Protein AF-A0A2W2FYZ7-F1 (afdb_monomer_lite)

Sequence (181 aa):
MPKQVAVLVAANVLNNRIAPRLGPLTSAAATALLVAMARRSGASWEDLGFHRGRRGAVVGGALAAGVVAAYTAGVALPATRRFFRDDRALGLTRARALEEALLQVPVGTVLLEEVGFRGVVYGTIARGHGAATATAVSSALFGLWHILPAIDMAEANPALGRLASGEGIEETIEDGSYTHL

Secondary structure (DSSP, 8-state):
-HHHHHHHHHHHHIIIII-GGGHHHHHHHHHHHHHHHHHHTT--TTTTTTT-HHHHHHHHHHHHHHHHHHHHHHHHSTTTGGGG--HHHHTS-HHHHHHIIIIIIIIIIIHHHIIIIIIIIHHHHHHHHHHHHHHHHHHHHHHHHTHHHHHHHHHT-HHHHHHHHTTTTTTTTGGGS----

Organism: NCBI:txid2666298

Foldseek 3Di:
DVVLLVLLVVLLCCCQPNCVVCLLVSLQVSLVVLVVVQVVVVQDCVLQVNPPVVVCCVVVVVVVVVVVVVVVVLCVDPVNVVVVDDPVVVPDDPVVVCCCVPGCCVRSPVSNLCRSQVGRQLSVCCVPPNNVVSVVVSVVSSVVSCPSVLVVVLVVDVVNVCVVVVVPPPVVPPVPDDDDD

pLDDT: mean 84.97, std 14.69, range [39.94, 98.06]

Radius of gyration: 21.46 Å; chains: 1; bounding box: 59×56×52 Å

InterPro domains:
  IPR003675 CAAX prenyl protease 2/Lysostaphin resistance protein A-like domain [PF02517] (104-149)
  IPR015837 Uncharacterised conserved protein UCP026622, CAAX protease-type [PIRSF026622] (4-167)

Structure (mmCIF, N/CA/C/O backbone):
data_AF-A0A2W2FYZ7-F1
#
_entry.id   AF-A0A2W2FYZ7-F1
#
loop_
_atom_site.group_PDB
_atom_site.id
_atom_site.type_symbol
_atom_site.label_atom_id
_atom_site.label_alt_id
_atom_site.label_comp_id
_atom_site.label_asym_id
_atom_site.label_entity_id
_atom_site.label_seq_id
_atom_site.pdbx_PDB_ins_code
_atom_site.Cartn_x
_atom_site.Cartn_y
_atom_site.Cartn_z
_atom_site.occupancy
_atom_site.B_iso_or_equiv
_atom_site.auth_seq_id
_atom_site.auth_comp_id
_atom_site.auth_asym_id
_atom_site.auth_atom_id
_atom_site.pdbx_PDB_model_num
ATOM 1 N N . MET A 1 1 ? -2.890 1.418 18.610 1.00 79.31 1 MET A N 1
ATOM 2 C CA . MET A 1 1 ? -1.944 2.144 17.745 1.00 79.31 1 MET A CA 1
ATOM 3 C C . MET A 1 1 ? -0.478 1.762 17.920 1.00 79.31 1 MET A C 1
ATOM 5 O O . MET A 1 1 ? 0.047 1.191 16.973 1.00 79.31 1 MET A O 1
ATOM 9 N N . PRO A 1 2 ? 0.201 1.959 19.069 1.00 84.69 2 PRO A N 1
ATOM 10 C CA . PRO A 1 2 ? 1.664 1.786 19.141 1.00 84.69 2 PRO A CA 1
ATOM 11 C C . PRO A 1 2 ? 2.140 0.381 18.738 1.00 84.69 2 PRO A C 1
ATOM 13 O O . PRO A 1 2 ? 3.116 0.230 18.014 1.00 84.69 2 PRO A O 1
ATOM 16 N N . LYS A 1 3 ? 1.378 -0.658 19.105 1.00 89.50 3 LYS A N 1
ATOM 17 C CA . LYS A 1 3 ? 1.673 -2.045 18.715 1.00 89.50 3 LYS A CA 1
ATOM 18 C C . LYS A 1 3 ? 1.557 -2.295 17.201 1.00 89.50 3 LYS A C 1
ATOM 20 O O . LYS A 1 3 ? 2.306 -3.101 16.674 1.00 89.50 3 LYS A O 1
ATOM 25 N N . GLN A 1 4 ? 0.629 -1.631 16.505 1.00 90.62 4 GLN A N 1
ATOM 26 C CA . GLN A 1 4 ? 0.457 -1.785 15.050 1.00 90.62 4 GLN A CA 1
ATOM 27 C C . GLN A 1 4 ? 1.623 -1.129 14.304 1.00 90.62 4 GLN A C 1
ATOM 29 O O . GLN A 1 4 ? 2.185 -1.729 13.395 1.00 90.62 4 GLN A O 1
ATOM 34 N N . VAL A 1 5 ? 2.036 0.062 14.751 1.00 92.12 5 VAL A N 1
ATOM 35 C CA . VAL A 1 5 ? 3.224 0.747 14.223 1.00 92.12 5 VAL A CA 1
ATOM 36 C C . VAL A 1 5 ? 4.476 -0.105 14.432 1.00 92.12 5 VAL A C 1
ATOM 38 O O . VAL A 1 5 ? 5.253 -0.259 13.501 1.00 92.12 5 VAL A O 1
ATOM 41 N N . ALA A 1 6 ? 4.640 -0.737 15.599 1.00 94.12 6 ALA A N 1
ATOM 42 C CA . ALA A 1 6 ? 5.770 -1.634 15.848 1.00 94.12 6 ALA A CA 1
ATOM 43 C C . ALA A 1 6 ? 5.819 -2.827 14.872 1.00 94.12 6 ALA A C 1
ATOM 45 O O . ALA A 1 6 ? 6.894 -3.168 14.384 1.00 94.12 6 ALA A O 1
ATOM 46 N N . VAL A 1 7 ? 4.669 -3.432 14.543 1.00 94.00 7 VAL A N 1
ATOM 47 C CA . VAL A 1 7 ? 4.594 -4.510 13.537 1.00 94.00 7 VAL A CA 1
ATOM 48 C C . VAL A 1 7 ? 4.986 -3.999 12.151 1.00 94.00 7 VAL A C 1
ATOM 50 O O . VAL A 1 7 ? 5.745 -4.671 11.458 1.00 94.00 7 VAL A O 1
ATOM 53 N N . LEU A 1 8 ? 4.518 -2.809 11.760 1.00 93.44 8 LEU A N 1
ATOM 54 C CA . LEU A 1 8 ? 4.910 -2.188 10.494 1.00 93.44 8 LEU A CA 1
ATOM 55 C C . LEU A 1 8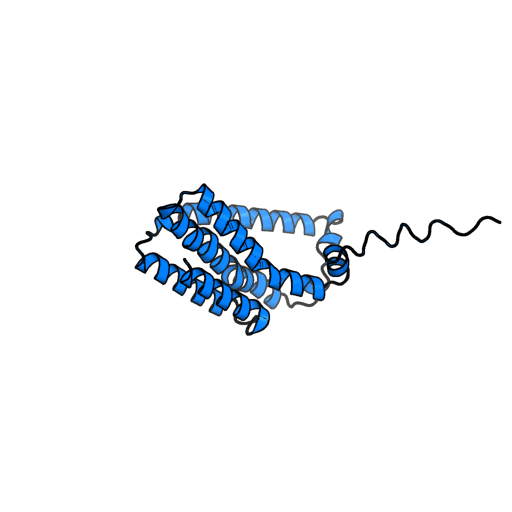 ? 6.419 -1.914 10.463 1.00 93.44 8 LEU A C 1
ATOM 57 O O . LEU A 1 8 ? 7.092 -2.340 9.535 1.00 93.44 8 LEU A O 1
ATOM 61 N N . VAL A 1 9 ? 6.988 -1.300 11.499 1.00 92.38 9 VAL A N 1
ATOM 62 C CA . VAL A 1 9 ? 8.438 -1.047 11.573 1.00 92.38 9 VAL A CA 1
ATOM 63 C C . VAL A 1 9 ? 9.237 -2.349 11.466 1.00 92.38 9 VAL A C 1
ATOM 65 O O . VAL A 1 9 ? 10.182 -2.423 10.684 1.00 92.38 9 VAL A O 1
ATOM 68 N N . ALA A 1 10 ? 8.836 -3.401 12.186 1.00 91.56 10 ALA A N 1
ATOM 69 C CA . ALA A 1 10 ? 9.499 -4.700 12.110 1.00 91.56 10 ALA A CA 1
ATOM 70 C C . ALA A 1 10 ? 9.421 -5.309 10.699 1.00 91.56 10 ALA A C 1
ATOM 72 O O . ALA A 1 10 ? 10.432 -5.784 10.184 1.00 91.56 10 ALA A O 1
ATOM 73 N N . ALA A 1 11 ? 8.250 -5.255 10.056 1.00 90.62 11 ALA A N 1
ATOM 74 C CA . ALA A 1 11 ? 8.076 -5.721 8.683 1.00 90.62 11 ALA A CA 1
ATOM 75 C C . ALA A 1 11 ? 8.922 -4.907 7.690 1.00 90.62 11 ALA A C 1
ATOM 77 O O . ALA A 1 11 ? 9.533 -5.485 6.797 1.00 90.62 11 ALA A O 1
ATOM 78 N N . ASN A 1 12 ? 9.021 -3.587 7.873 1.00 91.62 12 ASN A N 1
ATOM 79 C CA . ASN A 1 12 ? 9.829 -2.710 7.027 1.00 91.62 12 ASN A CA 1
ATOM 80 C C . ASN A 1 12 ? 11.318 -3.077 7.093 1.00 91.62 12 ASN A C 1
ATOM 82 O O . ASN A 1 12 ? 11.957 -3.258 6.058 1.00 91.62 12 ASN A O 1
ATOM 86 N N . VAL A 1 13 ? 11.856 -3.255 8.301 1.00 89.31 13 VAL A N 1
ATOM 87 C CA . VAL A 1 13 ? 13.256 -3.659 8.497 1.00 89.31 13 VAL A CA 1
ATOM 88 C C . VAL A 1 13 ? 13.502 -5.060 7.937 1.00 89.31 13 VAL A C 1
ATOM 90 O O . VAL A 1 13 ? 14.497 -5.288 7.251 1.00 89.31 13 VAL A O 1
ATOM 93 N N . LEU A 1 14 ? 12.583 -5.996 8.183 1.00 87.56 14 LEU A N 1
ATOM 94 C CA . LEU A 1 14 ? 12.700 -7.368 7.697 1.00 87.56 14 LEU A CA 1
ATOM 95 C C . LEU A 1 14 ? 12.710 -7.424 6.164 1.00 87.56 14 LEU A C 1
ATOM 97 O O . LEU A 1 14 ? 13.558 -8.108 5.592 1.00 87.56 14 LEU A O 1
ATOM 101 N N . ASN A 1 15 ? 11.830 -6.664 5.512 1.00 86.38 15 ASN A N 1
ATOM 102 C CA . ASN A 1 15 ? 11.683 -6.660 4.059 1.00 86.38 15 ASN A CA 1
ATOM 103 C C . ASN A 1 15 ? 12.814 -5.917 3.339 1.00 86.38 15 ASN A C 1
ATOM 105 O O . ASN A 1 15 ? 13.177 -6.319 2.241 1.00 86.38 15 ASN A O 1
ATOM 109 N N . ASN A 1 16 ? 13.390 -4.872 3.940 1.00 85.25 16 ASN A N 1
ATOM 110 C CA . ASN A 1 16 ? 14.441 -4.091 3.278 1.00 85.25 16 ASN A CA 1
ATOM 111 C C . ASN A 1 16 ? 15.859 -4.550 3.637 1.00 85.25 16 ASN A C 1
ATOM 113 O O . ASN A 1 16 ? 16.758 -4.452 2.811 1.00 85.25 16 ASN A O 1
ATOM 117 N N . ARG A 1 17 ? 16.095 -5.059 4.854 1.00 84.88 17 ARG A N 1
ATOM 118 C CA . ARG A 1 17 ? 17.466 -5.273 5.357 1.00 84.88 17 ARG A CA 1
ATOM 119 C C . ARG A 1 17 ? 17.822 -6.718 5.684 1.00 84.88 17 ARG A C 1
ATOM 121 O O . ARG A 1 17 ? 18.995 -7.064 5.606 1.00 84.88 17 ARG A O 1
ATOM 128 N N . ILE A 1 18 ? 16.856 -7.560 6.051 1.00 82.81 18 ILE A N 1
ATOM 129 C CA . ILE A 1 18 ? 17.155 -8.896 6.599 1.00 82.81 18 ILE A CA 1
ATOM 130 C C . ILE A 1 18 ? 16.798 -10.012 5.614 1.00 82.81 18 ILE A C 1
ATOM 132 O O . ILE A 1 18 ? 17.626 -10.874 5.331 1.00 82.81 18 ILE A O 1
ATOM 136 N N . ALA A 1 19 ? 15.571 -10.021 5.092 1.00 81.06 19 ALA A N 1
ATOM 137 C CA . ALA A 1 19 ? 15.077 -11.090 4.231 1.00 81.06 19 ALA A CA 1
ATOM 138 C C . ALA A 1 19 ? 14.260 -10.569 3.032 1.00 81.06 19 ALA A C 1
ATOM 140 O O . ALA A 1 19 ? 13.099 -10.958 2.881 1.00 81.06 19 ALA A O 1
ATOM 141 N N . PRO A 1 20 ? 14.849 -9.767 2.119 1.00 75.31 20 PRO A N 1
ATOM 142 C CA . PRO A 1 20 ? 14.111 -9.186 0.991 1.00 75.31 20 PRO A CA 1
ATOM 143 C C . PRO A 1 20 ? 13.431 -10.232 0.102 1.00 75.31 20 PRO A C 1
ATOM 145 O O . PRO A 1 20 ? 12.315 -10.045 -0.370 1.00 75.31 20 PRO A O 1
ATOM 148 N N . ARG A 1 21 ? 14.063 -11.402 -0.064 1.00 77.06 21 ARG A N 1
ATOM 149 C CA . ARG A 1 21 ? 13.506 -12.512 -0.855 1.00 77.06 21 ARG A CA 1
ATOM 150 C C . ARG A 1 21 ? 12.277 -13.172 -0.222 1.00 77.06 21 ARG A C 1
ATOM 152 O O . ARG A 1 21 ? 11.527 -13.831 -0.935 1.00 77.06 21 ARG A O 1
ATOM 159 N N . LEU A 1 22 ? 12.072 -13.007 1.086 1.00 85.50 22 LEU A N 1
ATOM 160 C CA . LEU A 1 22 ? 10.909 -13.529 1.807 1.00 85.50 22 LEU A CA 1
ATOM 161 C C . LEU A 1 22 ? 9.780 -12.499 1.935 1.00 85.50 22 LEU A C 1
ATOM 163 O O . LEU A 1 22 ? 8.788 -12.803 2.597 1.00 85.50 22 LEU A O 1
ATOM 167 N N . GLY A 1 23 ? 9.898 -11.342 1.270 1.00 84.94 23 GLY A N 1
ATOM 168 C CA . GLY A 1 23 ? 8.923 -10.249 1.280 1.00 84.94 23 GLY A CA 1
ATOM 169 C C . GLY A 1 23 ? 7.453 -10.690 1.242 1.00 84.94 23 GLY A C 1
ATOM 170 O O . GLY A 1 23 ? 6.679 -10.232 2.076 1.00 84.94 23 GLY A O 1
ATOM 171 N N . PRO A 1 24 ? 7.030 -11.628 0.372 1.00 91.06 24 PRO A N 1
ATOM 172 C CA . PRO A 1 24 ? 5.639 -12.070 0.315 1.00 91.06 24 PRO A CA 1
ATOM 173 C C . PRO A 1 24 ? 5.185 -12.759 1.602 1.00 91.06 24 PRO A C 1
ATOM 175 O O . PRO A 1 24 ? 4.084 -12.511 2.086 1.00 91.06 24 PRO A O 1
ATOM 178 N N . LEU A 1 25 ? 6.037 -13.603 2.188 1.00 92.94 25 LEU A N 1
ATOM 179 C CA . LEU A 1 25 ? 5.716 -14.341 3.410 1.00 92.94 25 LEU A CA 1
ATOM 180 C C . LEU A 1 25 ? 5.673 -13.412 4.621 1.00 92.94 25 LEU A C 1
ATOM 182 O O . LEU A 1 25 ? 4.738 -13.474 5.419 1.00 92.94 25 LEU A O 1
ATOM 186 N N . THR A 1 26 ? 6.669 -12.542 4.753 1.00 92.00 26 THR A N 1
ATOM 187 C CA . THR A 1 26 ? 6.782 -11.594 5.864 1.00 92.00 26 THR A CA 1
ATOM 188 C C . THR A 1 26 ? 5.670 -10.549 5.807 1.00 92.00 26 THR A C 1
ATOM 190 O O . THR A 1 26 ? 5.042 -10.273 6.831 1.00 92.00 26 THR A O 1
ATOM 193 N N . SER A 1 27 ? 5.334 -10.053 4.614 1.00 93.19 27 SER A N 1
ATOM 194 C CA . SER A 1 27 ? 4.212 -9.137 4.396 1.00 93.19 27 SER A CA 1
ATOM 195 C C . SER A 1 27 ? 2.857 -9.790 4.637 1.00 93.19 27 SER A C 1
ATOM 197 O O . SER A 1 27 ? 2.006 -9.192 5.301 1.00 93.19 27 SER A O 1
ATOM 199 N N . ALA A 1 28 ? 2.648 -11.032 4.189 1.00 95.50 28 ALA A N 1
ATOM 200 C CA . ALA A 1 28 ? 1.424 -11.773 4.487 1.00 95.50 28 ALA A CA 1
ATOM 201 C C . ALA A 1 28 ? 1.264 -12.025 5.996 1.00 95.50 28 ALA A C 1
ATOM 203 O O . ALA A 1 28 ? 0.184 -11.805 6.550 1.00 95.50 28 ALA A O 1
ATOM 204 N N . ALA A 1 29 ? 2.339 -12.420 6.684 1.00 96.00 29 ALA A N 1
ATOM 205 C CA . ALA A 1 29 ? 2.331 -12.640 8.129 1.00 96.00 29 ALA A CA 1
ATOM 206 C C . ALA A 1 29 ? 2.052 -11.345 8.910 1.00 96.00 29 ALA A C 1
ATOM 208 O O . ALA A 1 29 ? 1.195 -11.331 9.798 1.00 96.00 29 ALA A O 1
ATOM 209 N N . ALA A 1 30 ? 2.721 -10.242 8.555 1.00 95.75 30 ALA A N 1
ATOM 210 C CA . ALA A 1 30 ? 2.488 -8.932 9.157 1.00 95.75 30 ALA A CA 1
ATOM 211 C C . ALA A 1 30 ? 1.045 -8.458 8.928 1.00 95.75 30 ALA A C 1
ATOM 213 O O . ALA A 1 30 ? 0.387 -8.004 9.865 1.00 95.75 30 ALA A O 1
ATOM 214 N N . THR A 1 31 ? 0.518 -8.644 7.716 1.00 97.19 31 THR A N 1
ATOM 215 C CA . THR A 1 31 ? -0.876 -8.331 7.374 1.00 97.19 31 THR A CA 1
ATOM 216 C C . THR A 1 31 ? -1.852 -9.117 8.245 1.00 97.19 31 THR A C 1
ATOM 218 O O . THR A 1 31 ? -2.734 -8.529 8.876 1.00 97.19 31 THR A O 1
ATOM 221 N N . ALA A 1 32 ? -1.678 -10.439 8.335 1.00 97.44 32 ALA A N 1
ATOM 222 C CA . ALA A 1 32 ? -2.530 -11.297 9.152 1.00 97.44 32 ALA A CA 1
ATOM 223 C C . ALA A 1 32 ? -2.502 -10.879 10.631 1.00 97.44 32 ALA A C 1
ATOM 225 O O . ALA A 1 32 ? -3.553 -10.795 11.273 1.00 97.44 32 ALA A O 1
ATOM 226 N N . LEU A 1 33 ? -1.319 -10.553 11.159 1.00 97.56 33 LEU A N 1
ATOM 227 C CA . LEU A 1 33 ? -1.152 -10.082 12.531 1.00 97.56 33 LEU A CA 1
ATOM 228 C C . LEU A 1 33 ? -1.855 -8.736 12.770 1.00 97.56 33 LEU A C 1
ATOM 230 O O . LEU A 1 33 ? -2.594 -8.599 13.746 1.00 97.56 33 LEU A O 1
ATOM 234 N N . LEU A 1 34 ? -1.679 -7.762 11.873 1.00 97.44 34 LEU A N 1
ATOM 235 C CA . LEU A 1 34 ? -2.318 -6.445 11.961 1.00 97.44 34 LEU A CA 1
ATOM 236 C C . LEU A 1 34 ? -3.846 -6.552 11.937 1.00 97.44 34 LEU A C 1
ATOM 238 O O . LEU A 1 34 ? -4.519 -5.953 12.782 1.00 97.44 34 LEU A O 1
ATOM 242 N N . VAL A 1 35 ? -4.392 -7.356 11.020 1.00 97.25 35 VAL A N 1
ATOM 243 C CA . VAL A 1 35 ? -5.835 -7.621 10.944 1.00 97.25 35 VAL A CA 1
ATOM 244 C C . VAL A 1 35 ? -6.314 -8.296 12.225 1.00 97.25 35 VAL A C 1
ATOM 246 O O . VAL A 1 35 ? -7.282 -7.834 12.828 1.00 97.25 35 VAL A O 1
ATOM 249 N N . ALA A 1 36 ? -5.623 -9.333 12.708 1.00 97.12 36 ALA A N 1
ATOM 250 C CA . ALA A 1 36 ? -5.993 -10.016 13.945 1.00 97.12 36 ALA A CA 1
ATOM 251 C C . ALA A 1 36 ? -6.015 -9.057 15.149 1.00 97.12 36 ALA A C 1
ATOM 253 O O . ALA A 1 36 ? -6.957 -9.081 15.943 1.00 97.12 36 ALA A O 1
ATOM 254 N N . MET A 1 37 ? -5.024 -8.170 15.271 1.00 96.12 37 MET A N 1
ATOM 255 C CA . MET A 1 37 ? -4.970 -7.150 16.323 1.00 96.12 37 MET A CA 1
ATOM 256 C C . MET A 1 37 ? -6.127 -6.151 16.229 1.00 96.12 37 MET A C 1
ATOM 258 O O . MET A 1 37 ? -6.731 -5.815 17.250 1.00 96.12 37 MET A O 1
ATOM 262 N N . ALA A 1 38 ? -6.462 -5.694 15.021 1.00 95.31 38 ALA A N 1
ATOM 263 C CA . ALA A 1 38 ? -7.572 -4.773 14.801 1.00 95.31 38 ALA A CA 1
ATOM 264 C C . ALA A 1 38 ? -8.921 -5.427 15.137 1.00 95.31 38 ALA A C 1
ATOM 266 O O . ALA A 1 38 ? -9.719 -4.859 15.884 1.00 95.31 38 ALA A O 1
ATOM 267 N N . ARG A 1 39 ? -9.138 -6.663 14.667 1.00 95.75 39 ARG A N 1
ATOM 268 C CA . ARG A 1 39 ? -10.355 -7.445 14.934 1.00 95.75 39 ARG A CA 1
ATOM 269 C C . ARG A 1 39 ? -10.525 -7.734 16.427 1.00 95.75 39 ARG A C 1
ATOM 271 O O . ARG A 1 39 ? -11.619 -7.556 16.952 1.00 95.75 39 ARG A O 1
ATOM 278 N N . ARG A 1 40 ? -9.445 -8.089 17.137 1.00 95.31 40 ARG A N 1
ATOM 279 C CA . ARG A 1 40 ? -9.450 -8.269 18.606 1.00 95.31 40 ARG A CA 1
ATOM 280 C C . ARG A 1 40 ? -9.727 -6.974 19.375 1.00 95.31 40 ARG A C 1
ATOM 282 O O . ARG A 1 40 ? -10.183 -7.033 20.508 1.00 95.31 40 ARG A O 1
ATOM 289 N N . SER A 1 41 ? -9.487 -5.822 18.753 1.00 92.56 41 SER A N 1
ATOM 290 C CA . SER A 1 41 ? -9.786 -4.490 19.299 1.00 92.56 41 SER A CA 1
ATOM 291 C C . SER A 1 41 ? -11.187 -3.985 18.900 1.00 92.56 41 SER A C 1
ATOM 293 O O . SER A 1 41 ? -11.492 -2.799 19.041 1.00 92.56 41 SER A O 1
ATOM 295 N N . GLY A 1 42 ? -12.029 -4.867 18.349 1.00 94.06 42 GLY A N 1
ATOM 296 C CA . GLY A 1 42 ? -13.421 -4.590 17.997 1.00 94.06 42 GLY A CA 1
ATOM 297 C C . GLY A 1 42 ? -13.644 -3.889 16.653 1.00 94.06 42 GLY A C 1
ATOM 298 O O . GLY A 1 42 ? -14.782 -3.545 16.360 1.00 94.06 42 GLY A O 1
ATOM 299 N N . ALA A 1 43 ? -12.612 -3.671 15.827 1.00 95.06 43 ALA A N 1
ATOM 300 C CA . ALA A 1 43 ? -12.801 -3.104 14.486 1.00 95.06 43 ALA A CA 1
ATOM 301 C C . ALA A 1 43 ? -13.523 -4.114 13.589 1.00 95.06 43 ALA A C 1
ATOM 303 O O . ALA A 1 43 ? -13.077 -5.255 13.504 1.00 95.06 43 ALA A O 1
ATOM 304 N N . SER A 1 44 ? -14.612 -3.723 12.933 1.00 94.94 44 SER A N 1
ATOM 305 C CA . SER A 1 44 ? -15.367 -4.532 11.969 1.00 94.94 44 SER A CA 1
ATOM 306 C C . SER A 1 44 ? -14.628 -4.682 10.632 1.00 94.94 44 SER A C 1
ATOM 308 O O . SER A 1 44 ? -13.627 -4.019 10.374 1.00 94.94 44 SER A O 1
ATOM 310 N N . TRP A 1 45 ? -15.116 -5.558 9.750 1.00 94.88 45 TRP A N 1
ATOM 311 C CA . TRP A 1 45 ? -14.600 -5.633 8.377 1.00 94.88 45 TRP A CA 1
ATOM 312 C C . TRP A 1 45 ? -14.883 -4.357 7.575 1.00 94.88 45 TRP A C 1
ATOM 314 O O . TRP A 1 45 ? -14.118 -4.031 6.672 1.00 94.88 45 TRP A O 1
ATOM 324 N N . GLU A 1 46 ? -15.942 -3.622 7.922 1.00 93.38 46 GLU A N 1
ATOM 325 C CA . GLU A 1 46 ? -16.268 -2.340 7.295 1.00 93.38 46 GLU A CA 1
ATOM 326 C C . GLU A 1 46 ? -15.272 -1.256 7.697 1.00 93.38 46 GLU A C 1
ATOM 328 O O . GLU A 1 46 ? -14.769 -0.551 6.826 1.00 93.38 46 GLU A O 1
ATOM 333 N N . ASP A 1 47 ? -14.895 -1.207 8.980 1.00 93.62 47 ASP A N 1
ATOM 334 C CA . ASP A 1 47 ? -13.874 -0.282 9.491 1.00 93.62 47 ASP A CA 1
ATOM 335 C C . ASP A 1 47 ? -12.514 -0.483 8.809 1.00 93.62 47 ASP A C 1
ATOM 337 O O . ASP A 1 47 ? -11.737 0.456 8.671 1.00 93.62 47 ASP A O 1
ATOM 341 N N . LEU A 1 48 ? -12.223 -1.717 8.387 1.00 94.19 48 LEU A N 1
ATOM 342 C CA . LEU A 1 48 ? -10.997 -2.085 7.679 1.00 94.19 48 LEU A CA 1
ATOM 343 C C . LEU A 1 48 ? -11.101 -1.924 6.151 1.00 94.19 48 LEU A C 1
ATOM 345 O O . LEU A 1 48 ? -10.136 -2.214 5.449 1.00 94.19 48 LEU A O 1
ATOM 349 N N . GLY A 1 49 ? -12.256 -1.502 5.622 1.00 91.62 49 GLY A N 1
ATOM 350 C CA . GLY A 1 49 ? -12.470 -1.278 4.188 1.00 91.62 49 GLY A CA 1
ATOM 351 C C . GLY A 1 49 ? -12.892 -2.513 3.378 1.00 91.62 49 GLY A C 1
ATOM 352 O O . GLY A 1 49 ? -13.072 -2.422 2.164 1.00 91.62 49 GLY A O 1
ATOM 353 N N . PHE A 1 50 ? -13.145 -3.664 4.009 1.00 90.25 50 PHE A N 1
ATOM 354 C CA . PHE A 1 50 ? -13.442 -4.937 3.328 1.00 90.25 50 PHE A CA 1
ATOM 355 C C . PHE A 1 50 ? -14.925 -5.158 2.972 1.00 90.25 50 PHE A C 1
ATOM 357 O O . PHE A 1 50 ? -15.372 -6.284 2.770 1.00 90.25 50 PHE A O 1
ATOM 364 N N . HIS A 1 51 ? -15.712 -4.091 2.853 1.00 90.56 51 HIS A N 1
ATOM 365 C CA . HIS A 1 51 ? -17.168 -4.179 2.682 1.00 90.56 51 HIS A CA 1
ATOM 366 C C . HIS A 1 51 ? -17.645 -4.246 1.216 1.00 90.56 51 HIS A C 1
ATOM 368 O O . HIS A 1 51 ? -18.797 -4.577 0.940 1.00 90.56 51 HIS A O 1
ATOM 374 N N . ARG A 1 52 ? -16.773 -3.940 0.242 1.00 88.31 52 ARG A N 1
ATOM 375 C CA . ARG A 1 52 ? -17.114 -3.893 -1.197 1.00 88.31 52 ARG A CA 1
ATOM 376 C C . ARG A 1 52 ? -16.191 -4.743 -2.074 1.00 88.31 52 ARG A C 1
ATOM 378 O O . ARG A 1 52 ? -15.859 -4.336 -3.185 1.00 88.31 52 ARG A O 1
ATOM 385 N N . GLY A 1 53 ? -15.829 -5.944 -1.617 1.00 87.00 53 GLY A N 1
ATOM 386 C CA . GLY A 1 53 ? -14.864 -6.825 -2.294 1.00 87.00 53 GLY A CA 1
ATOM 387 C C . GLY A 1 53 ? -15.114 -7.019 -3.797 1.00 87.00 53 GLY A C 1
ATOM 388 O O . GLY A 1 53 ? -14.223 -6.766 -4.599 1.00 87.00 53 GLY A O 1
ATOM 389 N N . ARG A 1 54 ? -16.347 -7.357 -4.212 1.00 91.38 54 ARG A N 1
ATOM 390 C CA . ARG A 1 54 ? -16.682 -7.540 -5.642 1.00 91.38 54 ARG A CA 1
ATOM 391 C C . ARG A 1 54 ? -16.479 -6.270 -6.469 1.00 91.38 54 ARG A C 1
ATOM 393 O O . ARG A 1 54 ? -15.918 -6.329 -7.556 1.00 91.38 54 ARG A O 1
ATOM 400 N N . ARG A 1 55 ? -16.946 -5.119 -5.975 1.00 93.50 55 ARG A N 1
ATOM 401 C CA . ARG A 1 55 ? -16.777 -3.839 -6.682 1.00 93.50 55 ARG A CA 1
ATOM 402 C C . ARG A 1 55 ? -15.300 -3.452 -6.742 1.00 93.50 55 ARG A C 1
ATOM 404 O O . ARG A 1 55 ? -14.853 -3.014 -7.793 1.00 93.50 55 ARG A O 1
ATOM 411 N N . GLY A 1 56 ? -14.565 -3.657 -5.649 1.00 89.81 56 GLY A N 1
ATOM 412 C CA . GLY A 1 56 ? -13.118 -3.464 -5.594 1.00 89.81 56 GLY A CA 1
ATOM 413 C C . GLY A 1 56 ? -12.390 -4.324 -6.625 1.00 89.81 56 GLY A C 1
ATOM 414 O O . GLY A 1 56 ? -11.604 -3.793 -7.395 1.00 89.81 56 GLY A O 1
ATOM 415 N N . ALA A 1 57 ? -12.726 -5.613 -6.723 1.00 90.50 57 ALA A N 1
ATOM 416 C CA 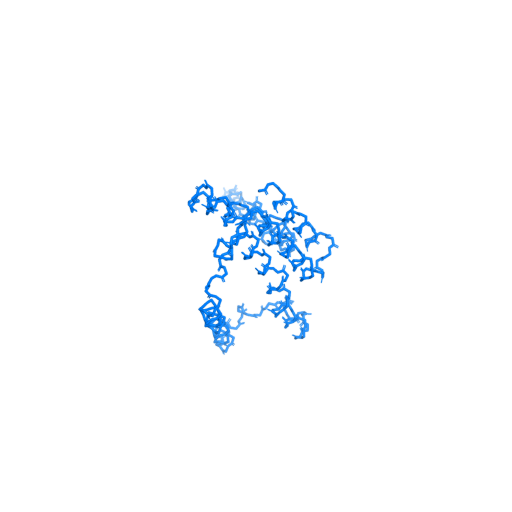. ALA A 1 57 ? -12.140 -6.523 -7.706 1.00 90.50 57 ALA A CA 1
ATOM 417 C C . ALA A 1 57 ? -12.444 -6.105 -9.154 1.00 90.50 57 ALA A C 1
ATOM 419 O O . ALA A 1 57 ? -11.556 -6.139 -9.998 1.00 90.50 57 ALA A O 1
ATOM 420 N N . VAL A 1 58 ? -13.674 -5.663 -9.445 1.00 96.12 58 VAL A N 1
ATOM 421 C CA . VAL A 1 58 ? -14.049 -5.179 -10.786 1.00 96.12 58 VAL A CA 1
ATOM 422 C C . VAL A 1 58 ? -13.291 -3.903 -11.148 1.00 96.12 58 VAL A C 1
ATOM 424 O O . VAL A 1 58 ? -12.705 -3.828 -12.223 1.00 96.12 58 VAL A O 1
ATOM 427 N N . VAL A 1 59 ? -13.281 -2.905 -10.260 1.00 95.62 59 VAL A N 1
ATOM 428 C CA . VAL A 1 59 ? -12.591 -1.630 -10.513 1.00 95.62 59 VAL A CA 1
ATOM 429 C C . VAL A 1 59 ? -11.081 -1.846 -10.597 1.00 95.62 59 VAL A C 1
ATOM 431 O O . VAL A 1 59 ? -10.454 -1.378 -11.540 1.00 95.62 59 VAL A O 1
ATOM 434 N N . GLY A 1 60 ? -10.505 -2.600 -9.660 1.00 90.50 60 GLY A N 1
ATOM 435 C CA . GLY A 1 60 ? -9.084 -2.936 -9.651 1.00 90.50 60 GLY A CA 1
ATOM 436 C C . GLY A 1 60 ? -8.670 -3.720 -10.894 1.00 90.50 60 GLY A C 1
ATOM 4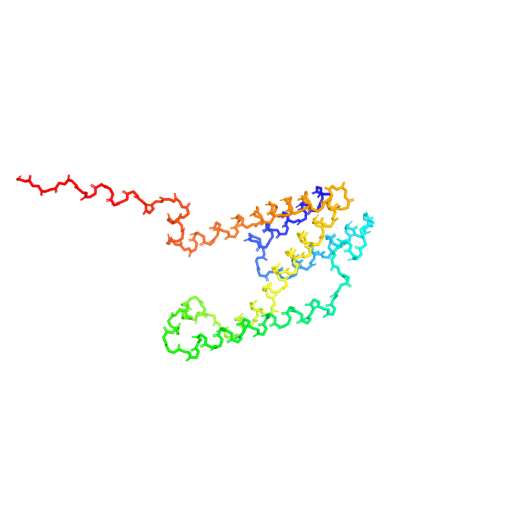37 O O . GLY A 1 60 ? -7.678 -3.374 -11.525 1.00 90.50 60 GLY A O 1
ATOM 438 N N . GLY A 1 61 ? -9.466 -4.711 -11.306 1.00 92.75 61 GLY A N 1
ATOM 439 C CA . GLY A 1 61 ? -9.235 -5.466 -12.536 1.00 92.75 61 GLY A CA 1
ATOM 440 C C . GLY A 1 61 ? -9.311 -4.594 -13.790 1.00 92.75 61 GLY A C 1
ATOM 441 O O . GLY A 1 61 ? -8.451 -4.703 -14.659 1.00 92.75 61 GLY A O 1
ATOM 442 N N . ALA A 1 62 ? -10.285 -3.683 -13.869 1.00 96.75 62 ALA A N 1
ATOM 443 C CA . ALA A 1 62 ? -10.400 -2.740 -14.981 1.00 96.75 62 ALA A CA 1
ATOM 444 C C . ALA A 1 62 ? -9.207 -1.770 -15.047 1.00 96.75 62 ALA A C 1
ATOM 446 O O . ALA A 1 62 ? -8.665 -1.540 -16.126 1.00 96.75 62 ALA A O 1
ATOM 447 N N . LEU A 1 63 ? -8.762 -1.241 -13.902 1.00 95.25 63 LEU A N 1
ATOM 448 C CA . LEU A 1 63 ? -7.580 -0.379 -13.821 1.00 95.25 63 LEU A CA 1
ATOM 449 C C . LEU A 1 63 ? -6.308 -1.136 -14.216 1.00 95.25 63 LEU A C 1
ATOM 451 O O . LEU A 1 63 ? -5.536 -0.640 -15.033 1.00 95.25 63 LEU A O 1
ATOM 455 N N . ALA A 1 64 ? -6.117 -2.354 -13.702 1.00 90.12 64 ALA A N 1
ATOM 456 C CA . ALA A 1 64 ? -4.984 -3.202 -14.061 1.00 90.12 64 ALA A CA 1
ATOM 457 C C . ALA A 1 64 ? -4.967 -3.515 -15.567 1.00 90.12 64 ALA A C 1
ATOM 459 O O . ALA A 1 64 ? -3.931 -3.370 -16.214 1.00 90.12 64 ALA A O 1
ATOM 460 N N . ALA A 1 65 ? -6.118 -3.867 -16.150 1.00 94.31 65 ALA A N 1
ATOM 461 C CA . ALA A 1 65 ? -6.248 -4.086 -17.588 1.00 94.31 65 ALA A CA 1
ATOM 462 C C . ALA A 1 65 ? -5.928 -2.817 -18.396 1.00 94.31 65 ALA A C 1
ATOM 464 O O . ALA A 1 65 ? -5.228 -2.894 -19.404 1.00 94.31 65 ALA A O 1
ATOM 465 N N . GLY A 1 66 ? -6.384 -1.648 -17.934 1.00 97.00 66 GLY A N 1
ATOM 466 C CA . GLY A 1 66 ? -6.057 -0.357 -18.540 1.00 97.00 66 GLY A CA 1
ATOM 467 C C . GLY A 1 66 ? -4.555 -0.063 -18.532 1.00 97.00 66 GLY A C 1
ATOM 468 O O . GLY A 1 66 ? -4.005 0.337 -19.557 1.00 97.00 66 GLY A O 1
ATOM 469 N N . VAL A 1 67 ? -3.872 -0.332 -17.415 1.00 92.00 67 VAL A N 1
ATOM 470 C CA . VAL A 1 67 ? -2.409 -0.210 -17.312 1.00 92.00 67 VAL A CA 1
ATOM 471 C C . VAL A 1 67 ? -1.723 -1.155 -18.299 1.00 92.00 67 VAL A C 1
ATOM 473 O O . VAL A 1 67 ? -0.906 -0.705 -19.099 1.00 92.00 67 VAL A O 1
ATOM 476 N N . VAL A 1 68 ? -2.090 -2.440 -18.321 1.00 91.00 68 VAL A N 1
ATOM 477 C CA . VAL A 1 68 ? -1.521 -3.417 -19.268 1.00 91.00 68 VAL A CA 1
ATOM 478 C C . VAL A 1 68 ? -1.725 -2.973 -20.718 1.00 91.00 68 VAL A C 1
ATOM 480 O O . VAL A 1 68 ? -0.789 -3.043 -21.517 1.00 91.00 68 VAL A O 1
ATOM 483 N N . ALA A 1 69 ? -2.911 -2.469 -21.064 1.00 93.62 69 ALA A N 1
ATOM 484 C CA . ALA A 1 69 ? -3.206 -1.963 -22.400 1.00 93.62 69 ALA A CA 1
ATOM 485 C C . ALA A 1 69 ? -2.337 -0.747 -22.760 1.00 93.62 69 ALA A C 1
ATOM 487 O O . ALA A 1 69 ? -1.760 -0.712 -23.847 1.00 93.62 69 ALA A O 1
ATOM 488 N N . ALA A 1 70 ? -2.183 0.210 -21.840 1.00 92.56 70 ALA A N 1
ATOM 489 C CA . ALA A 1 70 ? -1.344 1.390 -22.039 1.00 92.56 70 ALA A CA 1
ATOM 490 C C . ALA A 1 70 ? 0.134 1.019 -22.252 1.00 92.56 70 ALA A C 1
ATOM 492 O O . ALA A 1 70 ? 0.754 1.491 -23.206 1.00 92.56 70 ALA A O 1
ATOM 493 N N . TYR A 1 71 ? 0.683 0.120 -21.426 1.00 87.75 71 TYR A N 1
ATOM 494 C CA . TYR A 1 71 ? 2.050 -0.387 -21.597 1.00 87.75 71 TYR A CA 1
ATOM 495 C C . TYR A 1 71 ? 2.213 -1.148 -22.917 1.00 87.75 71 TYR A C 1
ATOM 497 O O . TYR A 1 71 ? 3.180 -0.927 -23.643 1.00 87.75 71 TYR A O 1
ATOM 505 N N . THR A 1 72 ? 1.246 -1.997 -23.276 1.00 89.12 72 THR A N 1
ATOM 506 C CA . THR A 1 72 ? 1.267 -2.746 -24.543 1.00 89.12 72 THR A CA 1
ATOM 507 C C . THR A 1 72 ? 1.268 -1.801 -25.743 1.00 89.12 72 THR A C 1
ATOM 509 O O . THR A 1 72 ? 2.071 -1.975 -26.661 1.00 89.12 72 THR A O 1
ATOM 512 N N . ALA A 1 73 ? 0.429 -0.762 -25.724 1.00 91.44 73 ALA A N 1
ATOM 513 C CA . ALA A 1 73 ? 0.405 0.264 -26.761 1.00 91.44 73 ALA A CA 1
ATOM 514 C C . ALA A 1 73 ? 1.738 1.030 -26.833 1.00 91.44 73 ALA A C 1
ATOM 516 O O . ALA A 1 73 ? 2.300 1.188 -27.917 1.00 91.44 73 ALA A O 1
ATOM 517 N N . GLY A 1 74 ? 2.290 1.437 -25.686 1.00 89.56 74 GLY A N 1
ATOM 518 C CA . GLY A 1 74 ? 3.581 2.125 -25.609 1.00 89.56 74 GLY A CA 1
ATOM 519 C C . GLY A 1 74 ? 4.754 1.293 -26.142 1.00 89.56 74 GLY A C 1
ATOM 520 O O . GLY A 1 74 ? 5.639 1.830 -26.811 1.00 89.56 74 GLY A O 1
ATOM 521 N N . VAL A 1 75 ? 4.753 -0.022 -25.915 1.00 87.50 75 VAL A N 1
ATOM 522 C CA . VAL A 1 75 ? 5.760 -0.943 -26.471 1.00 87.50 75 VAL A CA 1
ATOM 523 C C . VAL A 1 75 ? 5.523 -1.200 -27.963 1.00 87.50 75 VAL A C 1
ATOM 525 O O . VAL A 1 75 ? 6.477 -1.322 -28.738 1.00 87.50 75 VAL A O 1
ATOM 528 N N . ALA A 1 76 ? 4.269 -1.261 -28.411 1.00 89.31 76 ALA A N 1
ATOM 529 C CA . ALA A 1 76 ? 3.948 -1.459 -29.821 1.00 89.31 76 ALA A CA 1
ATOM 530 C C . ALA A 1 76 ? 4.410 -0.272 -30.686 1.00 89.31 76 ALA A C 1
ATOM 532 O O . ALA A 1 76 ? 4.940 -0.493 -31.779 1.00 89.31 76 ALA A O 1
ATOM 533 N N . LEU A 1 77 ? 4.290 0.958 -30.174 1.00 91.81 77 LEU A N 1
ATOM 534 C CA . LEU A 1 77 ? 4.634 2.206 -30.860 1.00 91.81 77 LEU A CA 1
ATOM 535 C C . LEU A 1 77 ? 6.161 2.442 -30.948 1.00 91.81 77 LEU A C 1
ATOM 537 O O . LEU A 1 77 ? 6.818 2.650 -29.925 1.00 91.81 77 LEU A O 1
ATOM 541 N N . PRO A 1 78 ? 6.763 2.495 -32.157 1.00 88.25 78 PRO A N 1
ATOM 542 C CA . PRO A 1 78 ? 8.213 2.660 -32.317 1.00 88.25 78 PRO A CA 1
ATOM 543 C C . PRO A 1 78 ? 8.788 3.921 -31.661 1.00 88.25 78 PRO A C 1
ATOM 545 O O . PRO A 1 78 ? 9.887 3.873 -31.111 1.00 88.25 78 PRO A O 1
ATOM 548 N N . ALA A 1 79 ? 8.034 5.026 -31.674 1.00 89.62 79 ALA A N 1
ATOM 549 C CA . ALA A 1 79 ? 8.448 6.308 -31.102 1.00 89.62 79 ALA A CA 1
ATOM 550 C C . ALA A 1 79 ? 8.667 6.252 -29.579 1.00 89.62 79 ALA A C 1
ATOM 552 O O . ALA A 1 79 ? 9.480 7.007 -29.045 1.00 89.62 79 ALA A O 1
ATOM 553 N N . THR A 1 80 ? 7.973 5.347 -28.883 1.00 84.88 80 THR A N 1
ATOM 554 C CA . THR A 1 80 ? 8.002 5.236 -27.419 1.00 84.88 80 THR A CA 1
ATOM 555 C C . THR A 1 80 ? 8.782 4.027 -26.911 1.00 84.88 80 THR A C 1
ATOM 557 O O . THR A 1 80 ? 9.167 4.013 -25.747 1.00 84.88 80 THR A O 1
ATOM 560 N N . ARG A 1 81 ? 9.114 3.048 -27.768 1.00 82.12 81 ARG A N 1
ATOM 561 C CA . ARG A 1 81 ? 9.868 1.828 -27.397 1.00 82.12 81 ARG A CA 1
ATOM 562 C C . ARG A 1 81 ? 11.138 2.082 -26.593 1.00 82.12 81 ARG A C 1
ATOM 564 O O . ARG A 1 81 ? 11.456 1.291 -25.713 1.00 82.12 81 ARG A O 1
ATOM 571 N N . ARG A 1 82 ? 11.865 3.164 -26.890 1.00 81.31 82 ARG A N 1
ATOM 572 C CA . ARG A 1 82 ? 13.103 3.518 -26.175 1.00 81.31 82 ARG A CA 1
ATOM 573 C C . ARG A 1 82 ? 12.885 3.756 -24.678 1.00 81.31 82 ARG A C 1
ATOM 575 O O . ARG A 1 82 ? 13.787 3.480 -23.909 1.00 81.31 82 ARG A O 1
ATOM 582 N N . PHE A 1 83 ? 11.696 4.206 -24.275 1.00 78.94 83 PHE A N 1
ATOM 583 C CA . PHE A 1 83 ? 11.360 4.459 -22.871 1.00 78.94 83 PHE A CA 1
ATOM 584 C C . PHE A 1 83 ? 11.017 3.180 -22.094 1.00 78.94 83 PHE A C 1
ATOM 586 O O . PHE A 1 83 ? 10.984 3.208 -20.872 1.00 78.94 83 PHE A O 1
ATOM 593 N N . PHE A 1 84 ? 10.772 2.063 -22.789 1.00 76.56 84 PHE A N 1
ATOM 594 C CA . PHE A 1 84 ? 10.465 0.760 -22.184 1.00 76.56 84 PHE A CA 1
ATOM 595 C C . PHE A 1 84 ? 11.652 -0.212 -22.222 1.00 76.56 84 PHE A C 1
ATOM 597 O O . PHE A 1 84 ? 11.525 -1.363 -21.806 1.00 76.56 84 PHE A O 1
ATOM 604 N N . ARG A 1 85 ? 12.800 0.221 -22.755 1.00 68.75 85 ARG A N 1
ATOM 605 C CA . ARG A 1 85 ? 14.050 -0.538 -22.703 1.00 68.75 85 ARG A CA 1
ATOM 606 C C . ARG A 1 85 ? 14.788 -0.144 -21.432 1.00 68.75 85 ARG A C 1
ATOM 608 O O . ARG A 1 85 ? 15.459 0.879 -21.409 1.00 68.75 85 ARG A O 1
ATOM 615 N N . ASP A 1 86 ? 14.613 -0.946 -20.393 1.00 65.38 86 ASP A N 1
ATOM 616 C CA . ASP A 1 86 ? 15.363 -0.826 -19.146 1.00 65.38 86 ASP A CA 1
ATOM 617 C C . ASP A 1 86 ? 16.413 -1.941 -19.086 1.00 65.38 86 ASP A C 1
ATOM 619 O O . ASP A 1 86 ? 16.070 -3.125 -19.036 1.00 65.38 86 ASP A O 1
ATOM 623 N N . ASP A 1 87 ? 17.693 -1.567 -19.086 1.00 59.59 87 ASP A N 1
ATOM 624 C CA . ASP A 1 87 ? 18.815 -2.505 -19.023 1.00 59.59 87 ASP A CA 1
ATOM 625 C C . ASP A 1 87 ? 18.792 -3.372 -17.746 1.00 59.59 87 ASP A C 1
ATOM 627 O O . ASP A 1 87 ? 19.261 -4.512 -17.774 1.00 59.59 87 ASP A O 1
ATOM 631 N N . ARG A 1 88 ? 18.161 -2.915 -16.646 1.00 58.59 88 ARG A N 1
ATOM 632 C CA . ARG A 1 88 ? 17.938 -3.745 -15.441 1.00 58.59 88 ARG A CA 1
ATOM 633 C C . ARG A 1 88 ? 16.890 -4.827 -15.665 1.00 58.59 88 ARG A C 1
ATOM 635 O O . ARG A 1 88 ? 17.061 -5.949 -15.194 1.00 58.59 88 ARG A O 1
ATOM 642 N N . ALA A 1 89 ? 15.818 -4.510 -16.389 1.00 57.72 89 ALA A N 1
ATOM 643 C CA . ALA A 1 89 ? 14.776 -5.475 -16.734 1.00 57.72 89 ALA A CA 1
ATOM 644 C C . ALA A 1 89 ? 15.268 -6.488 -17.780 1.00 57.72 89 ALA A C 1
ATOM 646 O O . ALA A 1 89 ? 14.869 -7.651 -17.745 1.00 57.72 89 ALA A O 1
ATOM 647 N N . LEU A 1 90 ? 16.175 -6.072 -18.671 1.00 55.03 90 LEU A N 1
ATOM 648 C CA . LEU A 1 90 ? 16.817 -6.944 -19.659 1.00 55.03 90 LEU A CA 1
ATOM 649 C C . LEU A 1 90 ? 17.745 -7.997 -19.024 1.00 55.03 90 LEU A C 1
ATOM 651 O O . LEU A 1 90 ? 17.970 -9.043 -19.631 1.00 55.03 90 LEU A O 1
ATOM 655 N N . GLY A 1 91 ? 18.237 -7.758 -17.803 1.00 60.84 91 GLY A N 1
ATOM 656 C CA . GLY A 1 91 ? 19.011 -8.729 -17.022 1.00 60.84 91 GLY A CA 1
ATOM 657 C C . GLY A 1 91 ? 18.173 -9.800 -16.306 1.00 60.84 91 GLY A C 1
ATOM 658 O O . GLY A 1 91 ? 18.729 -10.789 -15.827 1.00 60.84 91 GLY A O 1
ATOM 659 N N . LEU A 1 92 ? 16.845 -9.640 -16.226 1.00 67.94 92 LEU A N 1
ATOM 660 C CA . LEU A 1 92 ? 15.951 -10.601 -15.578 1.00 67.94 92 LEU A CA 1
ATOM 661 C C . LEU A 1 92 ? 15.414 -11.627 -16.579 1.00 67.94 92 LEU A C 1
ATOM 663 O O . LEU A 1 92 ? 15.014 -11.310 -17.699 1.00 67.94 92 LEU A O 1
ATOM 667 N N . THR A 1 93 ? 15.320 -12.886 -16.151 1.00 81.88 93 THR A N 1
ATOM 668 C CA . THR A 1 93 ? 14.588 -13.889 -16.931 1.00 81.88 93 THR A CA 1
ATOM 669 C C . THR A 1 93 ? 13.097 -13.538 -16.960 1.00 81.88 93 THR A C 1
ATOM 671 O O . THR A 1 93 ? 12.555 -12.988 -15.999 1.00 81.88 93 THR A O 1
ATOM 674 N N . ARG A 1 94 ? 12.387 -13.911 -18.037 1.00 81.75 94 ARG A N 1
ATOM 675 C CA . ARG A 1 94 ? 10.925 -13.703 -18.144 1.00 81.75 94 ARG A CA 1
ATOM 676 C C . ARG A 1 94 ? 10.165 -14.279 -16.945 1.00 81.75 94 ARG A C 1
ATOM 678 O O . ARG A 1 94 ? 9.208 -13.673 -16.478 1.00 81.75 94 ARG A O 1
ATOM 685 N N . ALA A 1 95 ? 10.610 -15.432 -16.445 1.00 84.69 95 ALA A N 1
ATOM 686 C CA . ALA A 1 95 ? 10.036 -16.072 -15.268 1.00 84.69 95 ALA A CA 1
ATOM 687 C C . ALA A 1 95 ? 10.209 -15.211 -14.010 1.00 84.69 95 ALA A C 1
ATOM 689 O O . ALA A 1 95 ? 9.244 -15.024 -13.275 1.00 84.69 95 ALA A O 1
ATOM 690 N N . ARG A 1 96 ? 11.397 -14.626 -13.797 1.00 84.31 96 ARG A N 1
ATOM 691 C CA . ARG A 1 96 ? 11.632 -13.730 -12.661 1.00 84.31 96 ARG A CA 1
ATOM 692 C C . ARG A 1 96 ? 10.820 -12.443 -12.777 1.00 84.31 96 ARG A C 1
ATOM 694 O O . ARG A 1 96 ? 10.235 -12.024 -11.792 1.00 84.31 96 ARG A O 1
ATOM 701 N N . ALA A 1 97 ? 10.717 -11.855 -13.968 1.00 84.31 97 ALA A N 1
ATOM 702 C CA . ALA A 1 97 ? 9.880 -10.673 -14.183 1.00 84.31 97 ALA A CA 1
ATOM 703 C C . ALA A 1 97 ? 8.392 -10.945 -13.878 1.00 84.31 97 ALA A C 1
ATOM 705 O O . ALA A 1 97 ? 7.725 -10.118 -13.260 1.00 84.31 97 ALA A O 1
ATOM 706 N N . LEU A 1 98 ? 7.878 -12.120 -14.263 1.00 87.44 98 LEU A N 1
ATOM 707 C CA . LEU A 1 98 ? 6.517 -12.542 -13.919 1.00 87.44 98 LEU A CA 1
ATOM 708 C C . LEU A 1 98 ? 6.350 -12.801 -12.419 1.00 87.44 98 LEU A C 1
ATOM 710 O O . LEU A 1 98 ? 5.333 -12.411 -11.857 1.00 87.44 98 LEU A O 1
ATOM 714 N N . GLU A 1 99 ? 7.329 -13.427 -11.764 1.00 87.94 99 GLU A N 1
ATOM 715 C CA . GLU A 1 99 ? 7.320 -13.614 -10.308 1.00 87.94 99 GLU A CA 1
ATOM 716 C C . GLU A 1 99 ? 7.270 -12.265 -9.577 1.00 87.94 99 GLU A C 1
ATOM 718 O O . GLU A 1 99 ? 6.463 -12.085 -8.665 1.00 87.94 99 GLU A O 1
ATOM 723 N N . GLU A 1 100 ? 8.083 -11.297 -10.006 1.00 87.25 100 GLU A N 1
ATOM 724 C CA . GLU A 1 100 ? 8.077 -9.953 -9.431 1.00 87.25 100 GLU A CA 1
ATOM 725 C C . GLU A 1 100 ? 6.699 -9.295 -9.589 1.00 87.25 100 GLU A C 1
ATOM 727 O O . GLU A 1 100 ? 6.082 -8.866 -8.613 1.00 87.25 100 GLU A O 1
ATOM 732 N N . ALA A 1 101 ? 6.170 -9.285 -10.815 1.00 86.75 101 ALA A N 1
ATOM 733 C CA . ALA A 1 101 ? 4.919 -8.608 -11.141 1.00 86.75 101 ALA A CA 1
ATOM 734 C C . ALA A 1 101 ? 3.673 -9.263 -10.521 1.00 86.75 101 ALA A C 1
ATOM 736 O O . ALA A 1 101 ? 2.716 -8.564 -10.190 1.00 86.75 101 ALA A O 1
ATOM 737 N N . LEU A 1 102 ? 3.654 -10.594 -10.392 1.00 89.12 102 LEU A N 1
ATOM 738 C CA . LEU A 1 102 ? 2.463 -11.345 -9.977 1.00 89.12 102 LEU A CA 1
ATOM 739 C C . LEU A 1 102 ? 2.488 -11.781 -8.513 1.00 89.12 102 LEU A C 1
ATOM 741 O O . LEU A 1 102 ? 1.425 -12.045 -7.953 1.00 89.12 102 LEU A O 1
ATOM 745 N N . LEU A 1 103 ? 3.664 -11.861 -7.887 1.00 89.38 103 LEU A N 1
ATOM 746 C CA . LEU A 1 103 ? 3.798 -12.331 -6.510 1.00 89.38 103 LEU A CA 1
ATOM 747 C C . LEU A 1 103 ? 4.489 -11.310 -5.609 1.00 89.38 103 LEU A C 1
ATOM 749 O O . LEU A 1 103 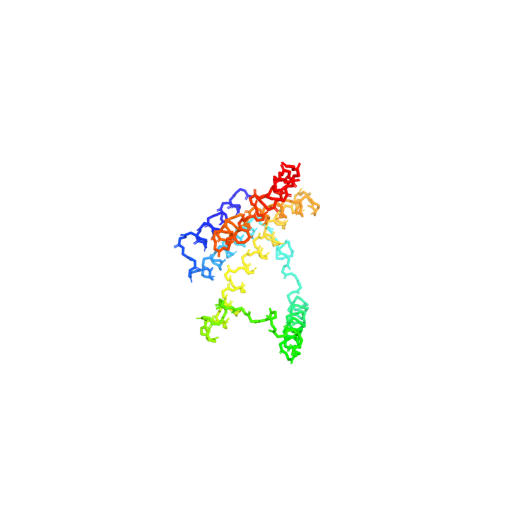? 3.905 -10.914 -4.601 1.00 89.38 103 LEU A O 1
ATOM 753 N N . GLN A 1 104 ? 5.701 -10.875 -5.958 1.00 89.56 104 GLN A N 1
ATOM 754 C CA . GLN A 1 104 ? 6.477 -9.995 -5.077 1.00 89.56 104 GLN A CA 1
ATOM 755 C C . GLN A 1 104 ? 5.791 -8.651 -4.879 1.00 89.56 104 GLN A C 1
ATOM 757 O O . GLN A 1 104 ? 5.540 -8.258 -3.746 1.00 89.56 104 GLN A O 1
ATOM 762 N N . VAL A 1 105 ? 5.396 -7.984 -5.962 1.00 90.06 105 VAL A N 1
ATOM 763 C CA . VAL A 1 105 ? 4.725 -6.688 -5.861 1.00 90.06 105 VAL A CA 1
ATOM 764 C C . VAL A 1 105 ? 3.338 -6.833 -5.224 1.00 90.06 105 VAL A C 1
ATOM 766 O O . VAL A 1 105 ? 3.080 -6.157 -4.226 1.00 90.06 105 VAL A O 1
ATOM 769 N N . PRO A 1 106 ? 2.435 -7.721 -5.692 1.00 90.69 106 PRO A N 1
ATOM 770 C CA . PRO A 1 106 ? 1.086 -7.770 -5.132 1.00 90.69 106 PRO A CA 1
ATOM 771 C C . PRO A 1 106 ? 1.045 -8.237 -3.672 1.00 90.69 106 PRO A C 1
ATOM 773 O O . PRO A 1 106 ? 0.281 -7.694 -2.877 1.00 90.69 106 PRO A O 1
ATOM 776 N N . VAL A 1 107 ? 1.857 -9.231 -3.299 1.00 91.81 107 VAL A N 1
ATOM 777 C CA . VAL A 1 107 ? 1.810 -9.841 -1.958 1.00 91.81 107 VAL A CA 1
ATOM 778 C C . VAL A 1 107 ? 2.878 -9.266 -1.032 1.00 91.81 107 VAL A C 1
ATOM 780 O O . VAL A 1 107 ? 2.592 -8.968 0.126 1.00 91.81 107 VAL A O 1
ATOM 783 N N . GLY A 1 108 ? 4.103 -9.106 -1.528 1.00 88.06 108 GLY A N 1
ATOM 784 C CA . GLY A 1 108 ? 5.224 -8.560 -0.763 1.00 88.06 108 GLY A CA 1
ATOM 785 C C . GLY A 1 108 ? 5.099 -7.067 -0.480 1.00 88.06 108 GLY A C 1
ATOM 786 O O . GLY A 1 108 ? 5.572 -6.622 0.565 1.00 88.06 108 GLY A O 1
ATOM 787 N N . THR A 1 109 ? 4.408 -6.313 -1.336 1.00 90.69 109 THR A N 1
ATOM 788 C CA . THR A 1 109 ? 4.272 -4.856 -1.191 1.00 90.69 109 THR A CA 1
ATOM 789 C C . THR A 1 109 ? 2.816 -4.446 -0.996 1.00 90.69 109 THR A C 1
ATOM 791 O O . THR A 1 109 ? 2.424 -4.047 0.100 1.00 90.69 109 THR A O 1
ATOM 794 N N . VAL A 1 110 ? 1.988 -4.601 -2.034 1.00 94.00 110 VAL A N 1
ATOM 795 C CA . VAL A 1 110 ? 0.645 -4.000 -2.095 1.00 94.00 110 VAL A CA 1
ATOM 796 C C . VAL A 1 110 ? -0.256 -4.508 -0.973 1.00 94.00 110 VAL A C 1
ATOM 798 O O . VAL A 1 110 ? -0.925 -3.711 -0.323 1.00 94.00 110 VAL A O 1
ATOM 801 N N . LEU A 1 111 ? -0.263 -5.816 -0.699 1.00 94.44 111 LEU A N 1
ATOM 802 C CA . LEU A 1 111 ? -1.112 -6.395 0.343 1.00 94.44 111 LEU A CA 1
ATOM 803 C C . LEU A 1 111 ? -0.854 -5.763 1.719 1.00 94.44 111 LEU A C 1
ATOM 805 O O . LEU A 1 111 ? -1.799 -5.336 2.383 1.00 94.44 111 LEU A O 1
ATOM 809 N N . LEU A 1 112 ? 0.410 -5.698 2.143 1.00 95.75 112 LEU A N 1
ATOM 810 C CA . LEU A 1 112 ? 0.762 -5.118 3.437 1.00 95.75 112 LEU A CA 1
ATOM 811 C C . LEU A 1 112 ? 0.498 -3.617 3.462 1.00 95.75 112 LEU A C 1
ATOM 813 O O . LEU A 1 112 ? 0.021 -3.100 4.470 1.00 95.75 112 LEU A O 1
ATOM 817 N N . GLU A 1 113 ? 0.779 -2.920 2.367 1.00 96.56 113 GLU A N 1
ATOM 818 C CA . GLU A 1 113 ? 0.596 -1.477 2.304 1.00 96.56 113 GLU A CA 1
ATOM 819 C C . GLU A 1 113 ? -0.882 -1.075 2.370 1.00 96.56 113 GLU A C 1
ATOM 821 O O . GLU A 1 113 ? -1.285 -0.271 3.216 1.00 96.56 113 GLU A O 1
ATOM 826 N N . GLU A 1 114 ? -1.721 -1.684 1.535 1.00 96.31 114 GLU A N 1
ATOM 827 C CA . GLU A 1 114 ? -3.158 -1.421 1.513 1.00 96.31 114 GLU A CA 1
ATOM 828 C C . GLU A 1 114 ? -3.810 -1.817 2.839 1.00 96.31 114 GLU A C 1
ATOM 830 O O . GLU A 1 114 ? -4.494 -1.016 3.478 1.00 96.31 114 GLU A O 1
ATOM 835 N N . VAL A 1 115 ? -3.572 -3.043 3.308 1.00 96.81 115 VAL A N 1
ATOM 836 C CA . VAL A 1 115 ? -4.245 -3.533 4.515 1.00 96.81 115 VAL A CA 1
ATOM 837 C C . VAL A 1 115 ? -3.668 -2.897 5.775 1.00 96.81 115 VAL A C 1
ATOM 839 O O . VAL A 1 115 ? -4.418 -2.580 6.697 1.00 96.81 115 VAL A O 1
ATOM 842 N N . GLY A 1 116 ? -2.357 -2.683 5.836 1.00 96.81 116 GLY A N 1
ATOM 843 C CA . GLY A 1 116 ? -1.685 -2.090 6.985 1.00 96.81 116 GLY A CA 1
ATOM 844 C C . GLY A 1 116 ? -2.023 -0.614 7.161 1.00 96.81 116 GLY A C 1
ATOM 845 O O . GLY A 1 116 ? -2.491 -0.225 8.233 1.00 96.81 116 GLY A O 1
ATOM 846 N N . PHE A 1 117 ? -1.835 0.202 6.119 1.00 97.69 117 PHE A N 1
ATOM 847 C CA . PHE A 1 117 ? -2.022 1.652 6.210 1.00 97.69 117 PHE A CA 1
ATOM 848 C C . PHE A 1 117 ? -3.476 2.061 5.961 1.00 97.69 117 PHE A C 1
ATOM 850 O O . PHE A 1 117 ? -4.102 2.655 6.840 1.00 97.69 117 PHE A O 1
ATOM 857 N N . ARG A 1 118 ? -4.043 1.698 4.803 1.00 95.75 118 ARG A N 1
ATOM 858 C CA . ARG A 1 118 ? -5.393 2.130 4.385 1.00 95.75 118 ARG A CA 1
ATOM 859 C C . ARG A 1 118 ? -6.520 1.345 5.061 1.00 95.75 118 ARG A C 1
ATOM 861 O O . ARG A 1 118 ? -7.625 1.863 5.180 1.00 95.75 118 ARG A O 1
ATOM 868 N N . GLY A 1 119 ? -6.241 0.134 5.540 1.00 96.56 119 GLY A N 1
ATOM 869 C CA . GLY A 1 119 ? -7.173 -0.661 6.340 1.00 96.56 119 GLY A CA 1
ATOM 870 C C . GLY A 1 119 ? -7.005 -0.431 7.842 1.00 96.56 119 GLY A C 1
ATOM 871 O O . GLY A 1 119 ? -7.799 0.249 8.487 1.00 96.56 119 GLY A O 1
ATOM 872 N N . VAL A 1 120 ? -5.967 -1.026 8.428 1.00 97.31 120 VAL A N 1
ATOM 873 C CA . VAL A 1 120 ? -5.806 -1.155 9.881 1.00 97.31 120 VAL A CA 1
ATOM 874 C C . VAL A 1 120 ? -5.464 0.170 10.554 1.00 97.31 120 VAL A C 1
ATOM 876 O O . VAL A 1 120 ? -6.124 0.527 11.535 1.00 97.31 120 VAL A O 1
ATOM 879 N N . VAL A 1 121 ? -4.450 0.895 10.072 1.00 96.69 121 VAL A N 1
ATOM 880 C CA . VAL A 1 121 ? -4.054 2.181 10.664 1.00 96.69 121 VAL A CA 1
ATOM 881 C C . VAL A 1 121 ? -5.169 3.204 10.475 1.00 96.69 121 VAL A C 1
ATOM 883 O O . VAL A 1 121 ? -5.681 3.737 11.462 1.00 96.69 121 VAL A O 1
ATOM 886 N N . TYR A 1 122 ? -5.595 3.421 9.230 1.00 97.38 122 TYR A N 1
ATOM 887 C CA . TYR A 1 122 ? -6.669 4.351 8.910 1.00 97.38 122 TYR A CA 1
ATOM 888 C C . TYR A 1 122 ? -7.950 4.033 9.691 1.00 97.38 122 TYR A C 1
ATOM 890 O O . TYR A 1 122 ? -8.437 4.884 10.432 1.00 97.38 122 TYR A O 1
ATOM 898 N N . GLY A 1 123 ? -8.453 2.797 9.608 1.00 95.62 123 GLY A N 1
ATOM 899 C CA . GLY A 1 123 ? -9.698 2.385 10.257 1.00 95.62 123 GLY A CA 1
ATOM 900 C C . GLY A 1 123 ? -9.663 2.536 11.777 1.00 95.62 123 GLY A C 1
ATOM 901 O O . GLY A 1 123 ? -10.610 3.027 12.389 1.00 95.62 123 GLY A O 1
ATOM 902 N N . THR A 1 124 ? -8.538 2.197 12.410 1.00 94.94 124 THR A N 1
ATOM 903 C CA . THR A 1 124 ? -8.384 2.364 13.864 1.00 94.94 124 THR A CA 1
ATOM 904 C C . THR A 1 124 ? -8.430 3.842 14.276 1.00 94.94 124 THR A C 1
ATOM 906 O O . THR A 1 124 ? -9.028 4.163 15.302 1.00 94.94 124 THR A O 1
ATOM 909 N N . ILE A 1 125 ? -7.816 4.750 13.508 1.00 95.81 125 ILE A N 1
ATOM 910 C CA . ILE A 1 125 ? -7.820 6.189 13.824 1.00 95.81 125 ILE A CA 1
ATOM 911 C C . ILE A 1 125 ? -9.181 6.801 13.505 1.00 95.81 125 ILE A C 1
ATOM 913 O O . ILE A 1 125 ? -9.711 7.546 14.329 1.00 95.81 125 ILE A O 1
ATOM 917 N N . ALA A 1 126 ? -9.765 6.449 12.359 1.00 96.56 126 ALA A N 1
ATOM 918 C CA . ALA A 1 126 ? -11.033 6.991 11.885 1.00 96.56 126 A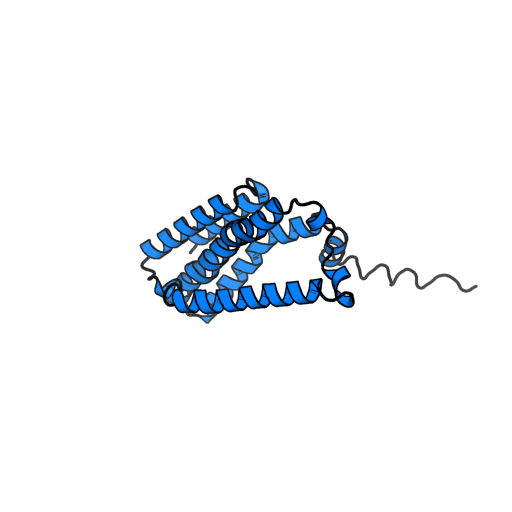LA A CA 1
ATOM 919 C C . ALA A 1 126 ? -12.161 6.758 12.896 1.00 96.56 126 ALA A C 1
ATOM 921 O O . ALA A 1 126 ? -12.941 7.671 13.157 1.00 96.56 126 ALA A O 1
ATOM 922 N N . ARG A 1 127 ? -12.180 5.582 13.539 1.00 93.31 127 ARG A N 1
ATOM 923 C CA . ARG A 1 127 ? -13.153 5.232 14.586 1.00 93.31 127 ARG A CA 1
ATOM 924 C C . ARG A 1 127 ? -13.125 6.148 15.813 1.00 93.31 127 ARG A C 1
ATOM 926 O O . ARG A 1 127 ? -14.157 6.306 16.453 1.00 93.31 127 ARG A O 1
ATOM 933 N N . GLY A 1 128 ? -11.963 6.693 16.177 1.00 91.88 128 GLY A N 1
ATOM 934 C CA . GLY A 1 128 ? -11.804 7.505 17.393 1.00 91.88 128 GLY A CA 1
ATOM 935 C C . GLY A 1 128 ? -11.617 9.003 17.149 1.00 91.88 128 GLY A C 1
ATOM 936 O O . GLY A 1 128 ? -11.938 9.802 18.018 1.00 91.88 128 GLY A O 1
ATOM 937 N N . HIS A 1 129 ? -11.087 9.385 15.984 1.00 95.19 129 HIS A N 1
ATOM 938 C CA . HIS A 1 129 ? -10.594 10.742 15.709 1.00 95.19 129 HIS A CA 1
ATOM 939 C C . HIS A 1 129 ? -11.048 11.288 14.345 1.00 95.19 129 HIS A C 1
ATOM 941 O O . HIS A 1 129 ? -10.604 12.360 13.928 1.00 95.19 129 HIS A O 1
ATOM 947 N N . GLY A 1 130 ? -11.912 10.552 13.636 1.00 96.50 130 GLY A N 1
ATOM 948 C CA . GLY A 1 130 ? -12.478 10.950 12.351 1.00 96.50 130 GLY A CA 1
ATOM 949 C C . GLY A 1 130 ? -11.548 10.758 11.149 1.00 96.50 130 GLY A C 1
ATOM 950 O O . GLY A 1 130 ? -10.350 10.486 11.264 1.00 96.50 130 GLY A O 1
ATOM 951 N N . ALA A 1 131 ? -12.135 10.903 9.959 1.00 96.69 131 ALA A N 1
ATOM 952 C CA . ALA A 1 131 ? -11.482 10.613 8.684 1.00 96.69 131 ALA A CA 1
ATOM 953 C C . ALA A 1 131 ? -10.290 11.535 8.381 1.00 96.69 131 ALA A C 1
ATOM 955 O O . ALA A 1 131 ? -9.285 11.065 7.863 1.00 96.69 131 ALA A O 1
ATOM 956 N N . ALA A 1 132 ? -10.370 12.826 8.722 1.00 98.00 132 ALA A N 1
ATOM 957 C CA . ALA A 1 132 ? -9.297 13.782 8.436 1.00 98.00 132 ALA A CA 1
ATOM 958 C C . ALA A 1 132 ? -7.998 13.414 9.173 1.00 98.00 132 ALA A C 1
ATOM 960 O O . ALA A 1 132 ? -6.938 13.303 8.557 1.00 98.00 132 ALA A O 1
ATOM 961 N N . THR A 1 133 ? -8.097 13.137 10.476 1.00 97.50 133 THR A N 1
ATOM 962 C CA . THR A 1 133 ? -6.966 12.689 11.299 1.00 97.50 133 THR A CA 1
ATOM 963 C C . THR A 1 133 ? -6.416 11.355 10.805 1.00 97.50 133 THR A C 1
ATOM 965 O O . THR A 1 133 ? -5.203 11.185 10.698 1.00 97.50 133 THR A O 1
ATOM 968 N N . ALA A 1 134 ? -7.298 10.415 10.456 1.00 97.06 134 ALA A N 1
ATOM 969 C CA . ALA A 1 134 ? -6.899 9.126 9.906 1.00 97.06 134 ALA A CA 1
ATOM 970 C C . ALA A 1 134 ? -6.116 9.276 8.596 1.00 97.06 134 ALA A C 1
ATOM 972 O O . ALA A 1 134 ? -5.062 8.660 8.445 1.00 97.06 134 ALA A O 1
ATOM 973 N N . THR A 1 135 ? -6.577 10.142 7.690 1.00 97.88 135 THR A N 1
ATOM 974 C CA . THR A 1 135 ? -5.880 10.457 6.438 1.00 97.88 135 THR A CA 1
ATOM 975 C C . THR A 1 135 ? -4.506 11.053 6.711 1.00 97.88 135 THR A C 1
ATOM 977 O O . THR A 1 135 ? -3.523 10.571 6.151 1.00 97.88 135 THR A O 1
ATOM 980 N N . ALA A 1 136 ? -4.418 12.063 7.581 1.00 98.06 136 ALA A N 1
ATOM 981 C CA . ALA A 1 136 ? -3.158 12.735 7.884 1.00 98.06 136 ALA A CA 1
ATOM 982 C C . ALA A 1 136 ? -2.127 11.761 8.473 1.00 98.06 136 ALA A C 1
ATOM 984 O O . ALA A 1 136 ? -1.017 11.641 7.957 1.00 98.06 136 ALA A O 1
ATOM 985 N N . VAL A 1 137 ? -2.512 11.005 9.504 1.00 97.31 137 VAL A N 1
ATOM 986 C CA . VAL A 1 137 ? -1.603 10.072 10.182 1.00 97.31 137 VAL A CA 1
ATOM 987 C C . VAL A 1 137 ? -1.228 8.900 9.280 1.00 97.31 137 VAL A C 1
ATOM 989 O O . VAL A 1 137 ? -0.053 8.550 9.196 1.00 97.31 137 VAL A O 1
ATOM 992 N N . SER A 1 138 ? -2.194 8.302 8.575 1.00 96.62 138 SER A N 1
ATOM 993 C CA . SER A 1 138 ? -1.905 7.194 7.661 1.00 96.62 138 SER A CA 1
ATOM 994 C C . SER A 1 138 ? -0.977 7.631 6.529 1.00 96.62 138 SER A C 1
ATOM 996 O O . SER A 1 138 ? -0.065 6.885 6.187 1.00 96.62 138 SER A O 1
ATOM 998 N N . SER A 1 139 ? -1.177 8.827 5.967 1.00 97.44 139 SER A N 1
ATOM 999 C CA . SER A 1 139 ? -0.328 9.351 4.888 1.00 97.44 139 SER A CA 1
ATOM 1000 C C . SER A 1 139 ? 1.080 9.665 5.385 1.00 97.44 139 SER A C 1
ATOM 1002 O O . SER A 1 139 ? 2.048 9.326 4.713 1.00 97.44 139 SER A O 1
ATOM 1004 N N . ALA A 1 140 ? 1.212 10.246 6.582 1.00 97.50 140 ALA A N 1
ATOM 1005 C CA . ALA A 1 140 ? 2.514 10.515 7.187 1.00 97.50 140 ALA A CA 1
ATOM 1006 C C . ALA A 1 140 ? 3.295 9.218 7.453 1.00 97.50 140 ALA A C 1
ATOM 1008 O O . ALA A 1 140 ? 4.451 9.100 7.054 1.00 97.50 140 ALA A O 1
ATOM 1009 N N . LEU A 1 141 ? 2.658 8.214 8.066 1.00 96.62 141 LEU A N 1
ATOM 1010 C CA . LEU A 1 141 ? 3.290 6.915 8.321 1.00 96.62 141 LEU A CA 1
ATOM 1011 C C . LEU A 1 141 ? 3.654 6.185 7.022 1.00 96.62 141 LEU A C 1
ATOM 1013 O O . LEU A 1 141 ? 4.711 5.562 6.953 1.00 96.62 141 LEU A O 1
ATOM 1017 N N . PHE A 1 142 ? 2.813 6.287 5.991 1.00 96.56 142 PHE A N 1
ATOM 1018 C CA . PHE A 1 142 ? 3.108 5.740 4.668 1.00 96.56 142 PHE A CA 1
ATOM 1019 C C . PHE A 1 142 ? 4.280 6.465 3.989 1.00 96.56 142 PHE A C 1
ATOM 1021 O O . PHE A 1 142 ? 5.104 5.827 3.343 1.00 96.56 142 PHE A O 1
ATOM 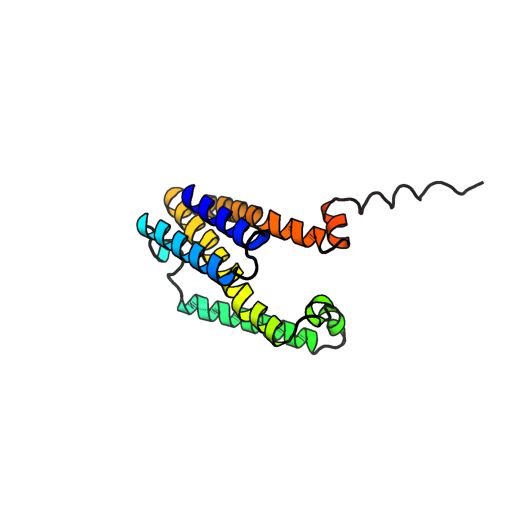1028 N N . GLY A 1 143 ? 4.417 7.780 4.178 1.00 95.31 143 GLY A N 1
ATOM 1029 C CA . GLY A 1 143 ? 5.601 8.523 3.742 1.00 95.31 143 GLY A CA 1
ATOM 1030 C C . GLY A 1 143 ? 6.875 8.030 4.435 1.00 95.31 143 GLY A C 1
ATOM 1031 O O . GLY A 1 143 ? 7.858 7.715 3.772 1.00 95.31 143 GLY A O 1
ATOM 1032 N N . LEU A 1 144 ? 6.838 7.872 5.763 1.00 95.06 144 LEU A N 1
ATOM 1033 C CA . LEU A 1 144 ? 7.976 7.361 6.541 1.00 95.06 144 LEU A CA 1
ATOM 1034 C C . LEU A 1 144 ? 8.375 5.929 6.146 1.00 95.06 144 LEU A C 1
ATOM 1036 O O . LEU A 1 144 ? 9.560 5.606 6.122 1.00 95.06 144 LEU A O 1
ATOM 1040 N N . TRP A 1 145 ? 7.402 5.081 5.799 1.00 94.38 145 TRP A N 1
ATOM 1041 C CA . TRP A 1 145 ? 7.628 3.709 5.322 1.00 94.38 145 TRP A CA 1
ATOM 1042 C C . TRP A 1 145 ? 8.570 3.631 4.109 1.00 94.38 145 TRP A C 1
ATOM 1044 O O . TRP A 1 145 ? 9.295 2.646 3.960 1.00 94.38 145 TRP A O 1
ATOM 1054 N N . HIS A 1 146 ? 8.597 4.675 3.277 1.00 93.31 146 HIS A N 1
ATOM 1055 C CA . HIS A 1 146 ? 9.382 4.725 2.044 1.00 93.31 146 HIS A CA 1
ATOM 1056 C C . HIS A 1 146 ? 10.817 5.231 2.226 1.00 93.31 146 HIS A C 1
ATOM 1058 O O . HIS A 1 146 ? 11.574 5.215 1.261 1.00 93.31 146 HIS A O 1
ATOM 1064 N N . ILE A 1 147 ? 11.229 5.640 3.432 1.00 91.81 147 ILE A N 1
ATOM 1065 C CA . ILE A 1 147 ? 12.568 6.211 3.649 1.00 91.81 147 ILE A CA 1
ATOM 1066 C C . ILE A 1 147 ? 13.677 5.198 3.332 1.00 91.81 147 ILE A C 1
ATOM 1068 O O . ILE A 1 147 ? 14.574 5.519 2.558 1.00 91.81 147 ILE A O 1
ATOM 1072 N N . LEU A 1 148 ? 13.619 3.975 3.880 1.00 87.00 148 LEU A N 1
ATOM 1073 C CA . LEU A 1 148 ? 14.641 2.952 3.602 1.00 87.00 148 LEU A CA 1
ATOM 1074 C C . LEU A 1 148 ? 14.685 2.558 2.112 1.00 87.00 148 LEU A C 1
ATOM 1076 O O . LEU A 1 148 ? 15.767 2.645 1.535 1.00 87.00 148 LEU A O 1
ATOM 1080 N N . PRO A 1 149 ? 13.552 2.224 1.455 1.00 85.56 149 PRO A N 1
ATOM 1081 C CA . PRO A 1 149 ? 13.543 1.988 0.011 1.00 85.56 149 PRO A CA 1
ATOM 1082 C C . PRO A 1 149 ? 14.103 3.153 -0.815 1.00 85.56 149 PRO A C 1
ATOM 1084 O O . PRO A 1 149 ? 14.789 2.928 -1.808 1.00 85.56 149 PRO A O 1
ATOM 1087 N N . ALA A 1 150 ? 13.814 4.401 -0.426 1.00 86.38 150 ALA A N 1
ATOM 1088 C CA . ALA A 1 150 ? 14.298 5.579 -1.139 1.00 86.38 150 ALA A CA 1
ATOM 1089 C C . ALA A 1 150 ? 15.820 5.742 -1.019 1.00 86.38 150 ALA A C 1
ATOM 1091 O O . ALA A 1 150 ? 16.465 6.071 -2.014 1.00 86.38 150 ALA A O 1
ATOM 1092 N N . ILE A 1 151 ? 16.390 5.470 0.161 1.00 86.06 151 ILE A N 1
ATOM 1093 C CA . ILE A 1 151 ? 17.845 5.452 0.371 1.00 86.06 151 ILE A CA 1
ATOM 1094 C C . ILE A 1 151 ? 18.484 4.375 -0.507 1.00 86.06 151 ILE A C 1
ATOM 1096 O O . ILE A 1 151 ? 19.373 4.687 -1.295 1.00 86.06 151 ILE A O 1
ATOM 1100 N N . ASP A 1 152 ? 17.982 3.139 -0.447 1.00 84.44 152 ASP A N 1
ATOM 1101 C CA . ASP A 1 152 ? 18.532 2.022 -1.223 1.00 84.44 152 ASP A CA 1
ATOM 1102 C C . ASP A 1 152 ? 18.444 2.307 -2.743 1.00 84.44 152 ASP A C 1
ATOM 1104 O O . ASP A 1 152 ? 19.355 1.993 -3.513 1.00 84.44 152 ASP A O 1
ATOM 1108 N N . MET A 1 153 ? 17.368 2.967 -3.195 1.00 80.94 153 MET A N 1
ATOM 1109 C CA . MET A 1 153 ? 17.208 3.398 -4.588 1.00 80.94 153 MET A CA 1
ATOM 1110 C C . MET A 1 153 ? 18.192 4.508 -4.988 1.00 80.94 153 MET A C 1
ATOM 1112 O O . MET A 1 153 ? 18.700 4.483 -6.113 1.00 80.94 153 MET A O 1
ATOM 1116 N N . ALA A 1 154 ? 18.455 5.472 -4.101 1.00 83.19 154 ALA A N 1
ATOM 1117 C CA . ALA A 1 154 ? 19.421 6.545 -4.329 1.00 83.19 154 ALA A CA 1
ATOM 1118 C C . ALA A 1 154 ? 20.859 6.003 -4.395 1.00 83.19 154 ALA A C 1
ATOM 1120 O O . ALA A 1 154 ? 21.609 6.374 -5.296 1.00 83.19 154 ALA A O 1
ATOM 1121 N N . GLU A 1 155 ? 21.217 5.065 -3.516 1.00 81.00 155 GLU A N 1
ATOM 1122 C CA . GLU A 1 155 ? 22.511 4.368 -3.544 1.00 81.00 155 GLU A CA 1
ATOM 1123 C C . GLU A 1 155 ? 22.683 3.541 -4.830 1.00 81.00 155 GLU A C 1
ATOM 1125 O O . GLU A 1 155 ? 23.749 3.538 -5.446 1.00 81.00 155 GLU A O 1
ATOM 1130 N N . ALA A 1 156 ? 21.615 2.886 -5.297 1.00 77.06 156 ALA A N 1
ATOM 1131 C CA . ALA A 1 156 ? 21.625 2.093 -6.524 1.00 77.06 156 ALA A CA 1
ATOM 1132 C C . ALA A 1 156 ? 21.551 2.926 -7.821 1.00 77.06 156 ALA A C 1
ATOM 1134 O O . ALA A 1 156 ? 21.604 2.359 -8.920 1.00 77.06 156 ALA A O 1
ATOM 1135 N N . ASN A 1 157 ? 21.372 4.249 -7.746 1.00 72.12 157 ASN A N 1
ATOM 1136 C CA . ASN A 1 157 ? 21.330 5.131 -8.911 1.00 72.12 157 ASN A CA 1
ATOM 1137 C C . ASN A 1 157 ? 22.038 6.471 -8.625 1.00 72.12 157 ASN A C 1
ATOM 1139 O O . ASN A 1 157 ? 21.398 7.411 -8.146 1.00 72.12 157 ASN A O 1
ATOM 1143 N N . PRO A 1 158 ? 23.318 6.616 -9.020 1.00 68.12 158 PRO A N 1
ATOM 1144 C CA . PRO A 1 158 ? 24.109 7.822 -8.766 1.00 68.12 158 PRO A CA 1
ATOM 1145 C C . PRO A 1 158 ? 23.481 9.115 -9.306 1.00 68.12 158 PRO A C 1
ATOM 1147 O O . PRO A 1 158 ? 23.677 10.187 -8.741 1.00 68.12 158 PRO A O 1
ATOM 1150 N N . ALA A 1 159 ? 22.698 9.038 -10.389 1.00 68.31 159 ALA A N 1
ATOM 1151 C CA . ALA A 1 159 ? 22.007 10.201 -10.939 1.00 68.31 159 ALA A CA 1
ATOM 1152 C C . ALA A 1 159 ? 20.831 10.659 -10.058 1.00 68.31 159 ALA A C 1
ATOM 1154 O O . ALA A 1 159 ? 20.598 11.859 -9.940 1.00 68.31 159 ALA A O 1
ATOM 1155 N N . LEU A 1 160 ? 20.121 9.724 -9.415 1.00 60.25 160 LEU A N 1
ATOM 1156 C CA . LEU A 1 160 ? 19.073 10.042 -8.438 1.00 60.25 160 LEU A CA 1
ATOM 1157 C C . LEU A 1 160 ? 19.667 10.476 -7.094 1.00 60.25 160 LEU A C 1
ATOM 1159 O O . LEU A 1 160 ? 19.121 11.382 -6.472 1.00 60.25 160 LEU A O 1
ATOM 1163 N N . GLY A 1 161 ? 20.801 9.897 -6.685 1.00 63.75 161 GLY A N 1
ATOM 1164 C CA . GLY A 1 161 ? 21.546 10.321 -5.497 1.00 63.75 161 GLY A CA 1
ATOM 1165 C C . GLY A 1 161 ? 21.900 11.810 -5.525 1.00 63.75 161 GLY A C 1
ATOM 1166 O O . GLY A 1 161 ? 21.599 12.510 -4.567 1.00 63.75 161 GLY A O 1
ATOM 1167 N N . ARG A 1 162 ? 22.408 12.316 -6.660 1.00 67.31 162 ARG A N 1
ATOM 1168 C CA . ARG A 1 162 ? 22.749 13.743 -6.853 1.00 67.31 162 ARG A CA 1
ATOM 1169 C C . ARG A 1 162 ? 21.551 14.696 -6.808 1.00 67.31 162 ARG A C 1
ATOM 1171 O O . ARG A 1 162 ? 21.664 15.830 -6.354 1.00 67.31 162 ARG A O 1
ATOM 1178 N N . LEU A 1 163 ? 20.389 14.253 -7.293 1.00 66.56 163 LEU A N 1
ATOM 1179 C CA . LEU A 1 163 ? 19.152 15.040 -7.213 1.00 66.56 163 LEU A CA 1
ATOM 1180 C C . LEU A 1 163 ? 18.586 15.057 -5.788 1.00 66.56 163 LEU A C 1
ATOM 1182 O O . LEU A 1 163 ? 18.020 16.062 -5.370 1.00 66.56 163 LEU A O 1
ATOM 1186 N N . ALA A 1 164 ? 18.748 13.961 -5.045 1.00 64.94 164 ALA A N 1
ATOM 1187 C CA . ALA A 1 164 ? 18.326 13.857 -3.653 1.00 64.94 164 ALA A CA 1
ATOM 1188 C C . ALA A 1 164 ? 19.278 14.580 -2.678 1.00 64.94 164 ALA A C 1
ATOM 1190 O O . ALA A 1 164 ? 18.811 15.087 -1.661 1.00 64.94 164 ALA A O 1
ATOM 1191 N N . SER A 1 165 ? 20.582 14.652 -2.983 1.00 67.50 165 SER A N 1
ATOM 1192 C CA . SER A 1 165 ? 21.589 15.402 -2.213 1.00 67.50 165 SER A CA 1
ATOM 1193 C C . SER A 1 165 ? 21.594 16.905 -2.515 1.00 67.50 165 SER A C 1
ATOM 1195 O O . SER A 1 165 ? 22.122 17.677 -1.720 1.00 67.50 165 SER A O 1
ATOM 1197 N N . GLY A 1 166 ? 20.987 17.332 -3.630 1.00 57.75 166 GLY A N 1
ATOM 1198 C CA . GLY A 1 166 ? 20.933 18.737 -4.049 1.00 57.75 166 GLY A CA 1
ATOM 1199 C C . GLY A 1 166 ? 22.177 19.236 -4.797 1.00 57.75 166 GLY A C 1
ATOM 1200 O O . GLY A 1 166 ? 22.231 20.410 -5.146 1.00 57.75 166 GLY A O 1
ATOM 1201 N N . GLU A 1 167 ? 23.140 18.364 -5.112 1.00 61.56 167 GLU A N 1
ATOM 1202 C CA . GLU A 1 167 ? 24.431 18.722 -5.737 1.00 61.56 167 GLU A CA 1
ATOM 1203 C C . GLU A 1 167 ? 24.322 19.190 -7.205 1.00 61.56 167 GLU A C 1
ATOM 1205 O O . GLU A 1 167 ? 25.289 19.672 -7.784 1.00 61.56 167 GLU A O 1
ATOM 1210 N N . GLY A 1 168 ? 23.151 19.080 -7.840 1.00 51.19 168 GLY A N 1
ATOM 1211 C CA . GLY A 1 168 ? 22.965 19.375 -9.269 1.00 51.19 168 GLY A CA 1
ATOM 1212 C C . GLY A 1 168 ? 22.768 20.847 -9.662 1.00 51.19 168 GLY A C 1
ATOM 1213 O O . GLY A 1 168 ? 22.465 21.096 -10.826 1.00 51.19 168 GLY A O 1
ATOM 1214 N N . ILE A 1 169 ? 22.865 21.809 -8.735 1.00 52.59 169 ILE A N 1
ATOM 1215 C CA . ILE A 1 169 ? 22.579 23.238 -9.013 1.00 52.59 169 ILE A CA 1
ATOM 1216 C C . ILE A 1 169 ? 23.829 24.131 -8.864 1.00 52.59 169 ILE A C 1
ATOM 1218 O O . ILE A 1 169 ? 23.844 25.249 -9.371 1.00 52.59 169 ILE A O 1
ATOM 1222 N N . GLU A 1 170 ? 24.902 23.650 -8.233 1.00 48.59 170 GLU A N 1
ATOM 1223 C CA . GLU A 1 170 ? 26.051 24.500 -7.873 1.00 48.59 170 GLU A CA 1
ATOM 1224 C C . GLU A 1 170 ? 27.140 24.556 -8.967 1.00 48.59 170 GLU A C 1
ATOM 1226 O O . GLU A 1 170 ? 27.761 25.596 -9.172 1.00 48.59 170 GLU A O 1
ATOM 1231 N N . GLU A 1 171 ? 27.287 23.505 -9.785 1.00 48.16 171 GLU A N 1
ATOM 1232 C CA . GLU A 1 171 ? 28.360 23.405 -10.797 1.00 48.16 171 GLU A CA 1
ATOM 1233 C C . GLU A 1 171 ? 28.170 24.343 -12.014 1.00 48.16 171 GLU A C 1
ATOM 1235 O O . GLU A 1 171 ? 29.089 24.549 -12.798 1.00 48.16 171 GLU A O 1
ATOM 1240 N N . THR A 1 172 ? 26.995 24.964 -12.188 1.00 45.75 172 THR A N 1
ATOM 1241 C CA . THR A 1 172 ? 26.749 25.907 -13.304 1.00 45.75 172 THR A CA 1
ATOM 1242 C C . THR A 1 172 ? 27.096 27.364 -12.960 1.00 45.75 172 THR A C 1
ATOM 1244 O O . THR A 1 172 ? 27.138 28.202 -13.858 1.00 45.75 172 THR A O 1
ATOM 1247 N N . ILE A 1 173 ? 27.356 27.700 -11.689 1.00 49.78 173 ILE A N 1
ATOM 1248 C CA . ILE A 1 173 ? 27.605 29.096 -11.279 1.00 49.78 173 ILE A CA 1
ATOM 1249 C C . ILE A 1 173 ? 29.108 29.425 -11.189 1.00 49.78 173 ILE A C 1
ATOM 1251 O O . ILE A 1 173 ? 29.475 30.578 -11.413 1.00 49.78 173 ILE A O 1
ATOM 1255 N N . GLU A 1 174 ? 29.994 28.452 -10.954 1.00 48.66 174 GLU A N 1
ATOM 1256 C CA . GLU A 1 174 ? 31.437 28.729 -10.804 1.00 48.66 174 GLU A CA 1
ATOM 1257 C C . GLU A 1 174 ? 32.231 28.835 -12.119 1.00 48.66 174 GLU A C 1
ATOM 1259 O O . GLU A 1 174 ? 33.238 29.540 -12.150 1.00 48.66 174 GLU A O 1
ATOM 1264 N N . ASP A 1 175 ? 31.775 28.246 -13.231 1.00 49.03 175 ASP A N 1
ATOM 1265 C CA . ASP A 1 175 ? 32.553 28.234 -14.491 1.00 49.03 175 ASP A CA 1
ATOM 1266 C C . ASP A 1 175 ? 32.334 29.486 -15.376 1.00 49.03 175 ASP A C 1
ATOM 1268 O O . ASP A 1 175 ? 32.768 29.574 -16.524 1.00 49.03 175 ASP A O 1
ATOM 1272 N N . GLY A 1 176 ? 31.630 30.493 -14.848 1.00 47.97 176 GLY A N 1
ATOM 1273 C CA . GLY A 1 176 ? 31.205 31.688 -15.583 1.00 47.97 176 GLY A CA 1
ATOM 1274 C C . GLY A 1 176 ? 32.151 32.888 -15.529 1.00 47.97 176 GLY A C 1
ATOM 1275 O O . GLY A 1 176 ? 31.780 33.952 -16.022 1.00 47.97 176 GLY A O 1
ATOM 1276 N N . SER A 1 177 ? 33.335 32.790 -14.916 1.00 48.19 177 SER A N 1
ATOM 1277 C CA . SER A 1 177 ? 34.176 33.980 -14.758 1.00 48.19 177 SER A CA 1
ATOM 1278 C C . SER A 1 177 ? 35.671 33.706 -14.709 1.00 48.19 177 SER A C 1
ATOM 1280 O O . SER A 1 177 ? 36.267 34.008 -13.694 1.00 48.19 177 SER A O 1
ATOM 1282 N N . TYR A 1 178 ? 36.292 33.258 -15.804 1.00 49.84 178 TYR A N 1
ATOM 1283 C CA . TYR A 1 178 ? 37.649 33.685 -16.193 1.00 49.84 178 TYR A CA 1
ATOM 1284 C C . TYR A 1 178 ? 37.890 33.325 -17.662 1.00 49.84 178 TYR A C 1
ATOM 1286 O O . TYR A 1 178 ? 38.247 32.193 -17.947 1.00 49.84 178 TYR A O 1
ATOM 1294 N N . THR A 1 179 ? 37.706 34.266 -18.595 1.00 41.94 179 THR A N 1
ATOM 1295 C CA . THR A 1 179 ? 38.622 34.518 -19.732 1.00 41.94 179 THR A CA 1
ATOM 1296 C C . THR A 1 179 ? 38.140 35.767 -20.477 1.00 41.94 179 THR A C 1
ATOM 1298 O O . THR A 1 179 ? 37.351 35.674 -21.407 1.00 41.94 179 THR A O 1
ATOM 1301 N N . HIS A 1 180 ? 38.629 36.940 -20.082 1.00 39.94 180 HIS A N 1
ATOM 1302 C CA . HIS A 1 180 ? 38.852 38.059 -20.999 1.00 39.94 180 HIS A CA 1
ATOM 1303 C C . HIS A 1 180 ? 39.937 38.952 -20.397 1.00 39.94 180 HIS A C 1
ATOM 1305 O O . HIS A 1 180 ? 39.645 39.781 -19.536 1.00 39.94 180 HIS A O 1
ATOM 1311 N N . LEU A 1 181 ? 41.175 38.702 -20.837 1.00 41.12 181 LEU A N 1
ATOM 1312 C CA . LEU A 1 181 ? 42.222 39.638 -21.283 1.00 41.12 181 LEU A CA 1
ATOM 1313 C C . LEU A 1 181 ? 43.597 38.975 -21.153 1.00 41.12 181 LEU A C 1
ATOM 1315 O O . LEU A 1 181 ? 43.979 38.610 -20.022 1.00 41.12 181 LEU A O 1
#